Protein AF-A0A6J7E8Q2-F1 (afdb_monomer)

pLDDT: mean 70.36, std 10.52, range [43.31, 89.56]

Foldseek 3Di:
DPDPVPVVVVVVVCVVPPDDDDPVVVLVVLVVVLVVLLVVLVVQLVPDDPVQVPDPVSVPSNVVSVVSNVVSVVVVLVSVVVVVCVVPVDDDDDVVVVVVVVVVVVVVVVVVVVVD

Secondary structure (DSSP, 8-state):
---TTHHHHHHHHHHHTSPPPPPHHHHHHHHHHHHHHHHHHHHHHHT--GGGGG-TTTTHHHHHHHHHHHHHHHHHHHHHHHHHHHT--S----HHHHHHHHHHHHHHHHHHHHH-

Structure (mmCIF, N/CA/C/O backbone):
data_AF-A0A6J7E8Q2-F1
#
_entry.id   AF-A0A6J7E8Q2-F1
#
loop_
_atom_site.group_PDB
_atom_site.id
_atom_site.type_symbol
_atom_site.label_atom_id
_atom_site.label_alt_id
_atom_site.label_comp_id
_atom_site.label_asym_id
_atom_site.label_entity_id
_atom_site.label_seq_id
_atom_site.pdbx_PDB_ins_code
_atom_site.Cartn_x
_atom_site.Cartn_y
_atom_site.Cartn_z
_atom_site.occupancy
_atom_site.B_iso_or_equiv
_atom_site.auth_seq_id
_atom_site.auth_comp_id
_atom_site.auth_asym_id
_atom_site.auth_atom_id
_atom_site.pdbx_PDB_model_num
ATOM 1 N N . MET A 1 1 ? 37.472 -30.287 -27.563 1.00 43.31 1 MET A N 1
ATOM 2 C CA . MET A 1 1 ? 36.622 -29.251 -28.184 1.00 43.31 1 MET A CA 1
ATOM 3 C C . MET A 1 1 ? 35.603 -28.816 -27.136 1.00 43.31 1 MET A C 1
ATOM 5 O O . MET A 1 1 ? 34.475 -29.280 -27.151 1.00 43.31 1 MET A O 1
ATOM 9 N N . SER A 1 2 ? 36.068 -28.053 -26.137 1.00 51.94 2 SER A N 1
ATOM 10 C CA . SER A 1 2 ? 35.230 -27.506 -25.060 1.00 51.94 2 SER A CA 1
ATOM 11 C C . SER A 1 2 ? 34.601 -26.245 -25.616 1.00 51.94 2 SER A C 1
ATOM 13 O O . SER A 1 2 ? 35.317 -25.333 -26.028 1.00 51.94 2 SER A O 1
ATOM 15 N N . ILE A 1 3 ? 33.292 -26.276 -25.784 1.00 54.75 3 ILE A N 1
ATOM 16 C CA . ILE A 1 3 ? 32.590 -25.301 -26.594 1.00 54.75 3 ILE A CA 1
ATOM 17 C C . ILE A 1 3 ? 32.530 -23.982 -25.827 1.00 54.75 3 ILE A C 1
ATOM 19 O O . ILE A 1 3 ? 32.211 -23.966 -24.642 1.00 54.75 3 ILE A O 1
ATOM 23 N N . ALA A 1 4 ? 32.854 -22.888 -26.508 1.00 56.62 4 ALA A N 1
ATOM 24 C CA . ALA A 1 4 ? 32.833 -21.519 -26.007 1.00 56.62 4 ALA A CA 1
ATOM 25 C C . ALA A 1 4 ? 31.398 -20.995 -25.747 1.00 56.62 4 ALA A C 1
ATOM 27 O O . ALA A 1 4 ? 31.058 -19.901 -26.180 1.00 56.62 4 ALA A O 1
ATOM 28 N N . TYR A 1 5 ? 30.541 -21.790 -25.094 1.00 57.75 5 TYR A N 1
ATOM 29 C CA . TYR A 1 5 ? 29.128 -21.470 -24.852 1.00 57.75 5 TYR A CA 1
ATOM 30 C C . TYR A 1 5 ? 28.880 -20.685 -23.559 1.00 57.75 5 TYR A C 1
ATOM 32 O O . TYR A 1 5 ? 27.900 -19.950 -23.507 1.00 57.75 5 TYR A O 1
ATOM 40 N N . ASP A 1 6 ? 29.746 -20.783 -22.544 1.00 60.97 6 ASP A N 1
ATOM 41 C CA . ASP A 1 6 ? 29.463 -20.169 -21.233 1.00 60.97 6 ASP A CA 1
ATOM 42 C C . ASP A 1 6 ? 29.368 -18.637 -21.301 1.00 60.97 6 ASP A C 1
ATOM 44 O O . ASP A 1 6 ? 28.432 -18.047 -20.766 1.00 60.97 6 ASP A O 1
ATOM 48 N N . GLY A 1 7 ? 30.285 -17.982 -22.021 1.00 67.38 7 GLY A N 1
ATOM 49 C CA . GLY A 1 7 ? 30.289 -16.518 -22.132 1.00 67.38 7 GLY A CA 1
ATOM 50 C C . GLY A 1 7 ? 29.127 -15.946 -22.954 1.00 67.38 7 GLY A C 1
ATOM 51 O O . GLY A 1 7 ? 28.657 -14.847 -22.670 1.00 67.38 7 GLY 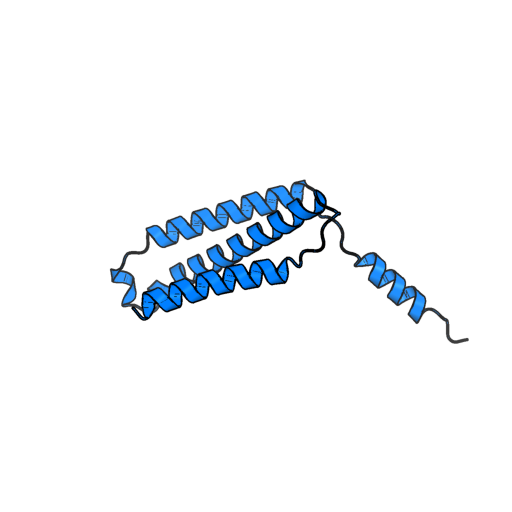A O 1
ATOM 52 N N . ASP A 1 8 ? 28.649 -16.686 -23.957 1.00 78.06 8 ASP A N 1
ATOM 53 C CA . ASP A 1 8 ? 27.539 -16.263 -24.824 1.00 78.06 8 ASP A CA 1
ATOM 54 C C . ASP A 1 8 ? 26.178 -16.517 -24.154 1.00 78.06 8 ASP A C 1
ATOM 56 O O . ASP A 1 8 ? 25.275 -15.680 -24.195 1.00 78.06 8 ASP A O 1
ATOM 60 N N . PHE A 1 9 ? 26.048 -17.640 -23.442 1.00 82.56 9 PHE A N 1
ATOM 61 C CA . PHE A 1 9 ? 24.829 -17.990 -22.718 1.00 82.56 9 PHE A CA 1
ATOM 62 C C . PHE A 1 9 ? 24.555 -17.047 -21.540 1.00 82.56 9 PHE A C 1
ATOM 64 O O . PHE A 1 9 ? 23.435 -16.554 -21.396 1.00 82.56 9 PHE A O 1
ATOM 71 N N . GLU A 1 10 ? 25.567 -16.733 -20.728 1.00 81.88 10 GLU A N 1
ATOM 72 C CA . GLU A 1 10 ? 25.412 -15.785 -19.619 1.00 81.88 10 GLU A CA 1
ATOM 73 C C . GLU A 1 10 ? 25.091 -14.368 -20.127 1.00 81.88 10 GLU A C 1
ATOM 75 O O . GLU A 1 10 ? 24.234 -13.679 -19.569 1.00 81.88 10 GLU A O 1
ATOM 80 N N . GLY A 1 11 ? 25.688 -13.958 -21.252 1.00 86.38 11 GLY A N 1
ATOM 81 C CA . GLY A 1 11 ? 25.348 -12.703 -21.927 1.00 86.38 11 GLY A CA 1
ATOM 82 C C . GLY A 1 11 ? 23.899 -12.659 -22.429 1.00 86.38 11 GLY A C 1
ATOM 83 O O . GLY A 1 11 ? 23.219 -11.636 -22.291 1.00 86.38 11 GLY A O 1
ATOM 84 N N . LEU A 1 12 ? 23.392 -13.774 -22.962 1.00 86.69 12 LEU A N 1
ATOM 85 C CA . LEU A 1 12 ? 21.993 -13.917 -23.371 1.00 86.69 12 LEU A CA 1
ATOM 86 C C . LEU A 1 12 ? 21.029 -13.858 -22.182 1.00 86.69 12 LEU A C 1
ATOM 88 O O . LEU A 1 12 ? 20.000 -13.188 -22.280 1.00 86.69 12 LEU A O 1
ATOM 92 N N . LEU A 1 13 ? 21.364 -14.492 -21.054 1.00 83.50 13 LEU A N 1
ATOM 93 C CA . LEU A 1 13 ? 20.558 -14.423 -19.833 1.00 83.50 13 LEU A CA 1
ATOM 94 C C . LEU A 1 13 ? 20.491 -12.996 -19.285 1.00 83.50 13 LEU A C 1
ATOM 96 O O . LEU A 1 13 ? 19.398 -12.503 -19.013 1.00 83.50 13 LEU A O 1
ATOM 100 N N . TRP A 1 14 ? 21.618 -12.288 -19.203 1.00 83.25 14 TRP A N 1
ATOM 101 C CA . TRP A 1 14 ? 21.630 -10.887 -18.769 1.00 83.25 14 TRP A CA 1
ATOM 102 C C . TRP A 1 14 ? 20.768 -9.985 -19.650 1.00 83.25 14 TRP A C 1
ATOM 104 O O . TRP A 1 14 ? 20.093 -9.088 -19.147 1.00 83.25 14 TRP A O 1
ATOM 114 N N . ARG A 1 15 ? 20.746 -10.236 -20.962 1.00 83.25 15 ARG A N 1
ATOM 115 C CA . ARG A 1 15 ? 19.897 -9.493 -21.896 1.00 83.25 15 ARG A CA 1
ATOM 116 C C . ARG A 1 15 ? 18.420 -9.863 -21.772 1.00 83.25 15 ARG A C 1
ATOM 118 O O . ARG A 1 15 ? 17.574 -8.985 -21.909 1.00 83.25 15 ARG A O 1
ATOM 125 N N . ALA A 1 16 ? 18.116 -11.130 -21.504 1.00 84.94 16 ALA A N 1
ATOM 126 C CA . ALA A 1 16 ? 16.754 -11.605 -21.269 1.00 84.94 16 ALA A CA 1
ATOM 127 C C . ALA A 1 16 ? 16.172 -11.075 -19.947 1.00 84.94 16 ALA A C 1
ATOM 129 O O . ALA A 1 16 ? 14.975 -10.811 -19.871 1.00 84.94 16 ALA A O 1
ATOM 130 N N . PHE A 1 17 ? 17.021 -10.871 -18.935 1.00 80.38 17 PHE A N 1
ATOM 131 C CA . PHE A 1 17 ? 16.665 -10.259 -17.652 1.00 80.38 17 PHE A CA 1
ATOM 132 C C . PHE A 1 17 ? 16.900 -8.745 -17.604 1.00 80.38 17 PHE A C 1
ATOM 134 O O . PHE A 1 17 ? 16.741 -8.136 -16.543 1.00 80.38 17 PHE A O 1
ATOM 141 N N . ALA A 1 18 ? 17.260 -8.118 -18.730 1.00 82.12 18 ALA A N 1
ATOM 142 C CA . ALA A 1 18 ? 17.365 -6.670 -18.790 1.00 82.12 18 ALA A CA 1
ATOM 143 C C . ALA A 1 18 ? 16.009 -6.054 -18.390 1.00 82.12 18 ALA A C 1
ATOM 145 O O . ALA A 1 18 ? 14.967 -6.547 -18.833 1.00 82.12 18 ALA A O 1
ATOM 146 N N . PRO A 1 19 ? 15.993 -5.002 -17.550 1.00 75.00 19 PRO A N 1
ATOM 147 C CA . PRO A 1 19 ? 14.751 -4.420 -17.065 1.00 75.00 19 PRO A CA 1
ATOM 148 C C . PRO A 1 19 ? 13.848 -4.012 -18.230 1.00 75.00 19 PRO A C 1
ATOM 150 O O . P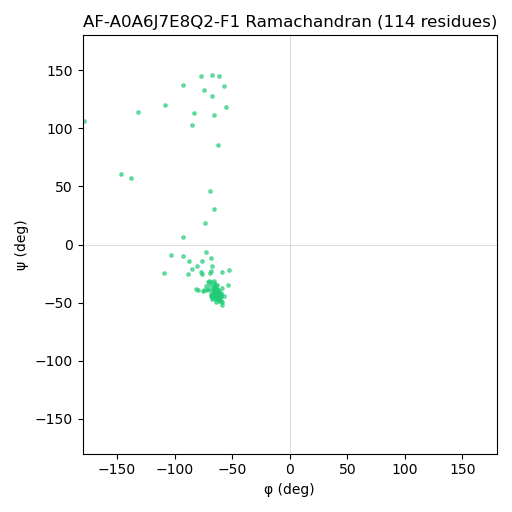RO A 1 19 ? 14.214 -3.165 -19.043 1.00 75.00 19 PRO A O 1
ATOM 153 N N . VAL A 1 20 ? 12.666 -4.618 -18.303 1.00 76.25 20 VAL A N 1
ATOM 154 C CA . VAL A 1 20 ? 11.626 -4.240 -19.260 1.00 76.25 20 VAL A CA 1
ATOM 155 C C . VAL A 1 20 ? 10.692 -3.225 -18.618 1.00 76.25 20 VAL A C 1
ATOM 157 O O . VAL A 1 20 ? 10.297 -3.369 -17.456 1.00 76.25 20 VAL A O 1
ATOM 160 N N . ASP A 1 21 ? 10.324 -2.191 -19.372 1.00 77.50 21 ASP A N 1
ATOM 161 C CA . ASP A 1 21 ? 9.280 -1.283 -18.917 1.00 77.50 21 ASP A CA 1
ATOM 162 C C . ASP A 1 21 ? 7.932 -2.021 -18.898 1.00 77.50 21 ASP A C 1
ATOM 164 O O . ASP A 1 21 ? 7.554 -2.655 -19.890 1.00 77.50 21 ASP A O 1
ATOM 168 N N . PRO A 1 22 ? 7.202 -1.994 -17.767 1.00 75.44 22 PRO A N 1
ATOM 169 C CA . PRO A 1 22 ? 5.917 -2.665 -17.668 1.00 75.44 22 PRO A CA 1
ATOM 170 C C . PRO A 1 22 ? 4.891 -1.979 -18.582 1.00 75.4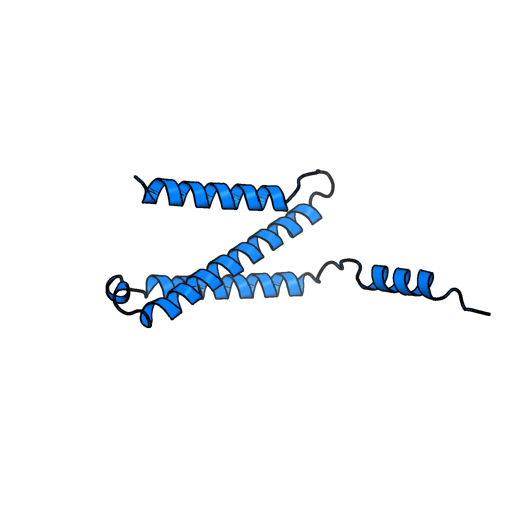4 22 PRO A C 1
ATOM 172 O O . PRO A 1 22 ? 4.907 -0.752 -18.713 1.00 75.44 22 PRO A O 1
ATOM 175 N N . PRO A 1 23 ? 3.951 -2.733 -19.182 1.00 83.19 23 PRO A N 1
ATOM 176 C CA . PRO A 1 23 ? 2.907 -2.144 -20.008 1.00 83.19 23 PRO A CA 1
ATOM 177 C C . PRO A 1 23 ? 2.042 -1.186 -19.179 1.00 83.19 23 PRO A C 1
ATOM 179 O O . PRO A 1 23 ? 1.746 -1.446 -18.010 1.00 83.19 23 PRO A O 1
ATOM 182 N N . GLU A 1 24 ? 1.581 -0.097 -19.796 1.00 80.44 24 GLU A N 1
ATOM 183 C CA . GLU A 1 24 ? 0.830 0.978 -19.123 1.00 80.44 24 GLU A CA 1
ATOM 184 C C . GLU A 1 24 ? -0.389 0.463 -18.347 1.00 80.44 24 GLU A C 1
ATOM 186 O O . GLU A 1 24 ? -0.681 0.936 -17.253 1.00 80.44 24 GLU A O 1
ATOM 191 N N . ARG A 1 25 ? -1.057 -0.575 -18.860 1.00 84.69 25 ARG A N 1
ATOM 192 C CA . ARG A 1 25 ? -2.197 -1.212 -18.188 1.00 84.69 25 ARG A CA 1
ATOM 193 C C . ARG A 1 25 ? -1.830 -1.842 -16.842 1.00 84.69 25 ARG A C 1
ATOM 195 O O . ARG A 1 25 ? -2.605 -1.723 -15.904 1.00 84.69 25 ARG A O 1
ATOM 202 N N . LEU A 1 26 ? -0.671 -2.503 -16.744 1.00 84.44 26 LEU A N 1
ATOM 203 C CA . LEU A 1 26 ? -0.210 -3.091 -15.478 1.00 84.44 26 LEU A CA 1
ATOM 204 C C . LEU A 1 26 ? 0.082 -1.999 -14.455 1.00 84.44 26 LEU A C 1
ATOM 206 O O . LEU A 1 26 ? -0.248 -2.153 -13.287 1.00 84.44 26 LEU A O 1
ATOM 210 N N . THR A 1 27 ? 0.663 -0.893 -14.919 1.00 82.19 27 THR A N 1
ATOM 211 C CA . THR A 1 27 ? 0.914 0.291 -14.094 1.00 82.19 27 THR A CA 1
ATOM 212 C C . THR A 1 27 ? -0.402 0.825 -13.514 1.00 82.19 27 THR A C 1
ATOM 214 O O . THR A 1 27 ? -0.509 0.988 -12.305 1.00 82.19 27 THR A O 1
ATOM 217 N N . LEU A 1 28 ? -1.429 1.009 -14.347 1.00 86.12 28 LEU A N 1
ATOM 218 C CA . LEU A 1 28 ? -2.739 1.494 -13.896 1.00 86.12 28 LEU A CA 1
ATOM 219 C C . LEU A 1 28 ? -3.424 0.536 -12.906 1.00 86.12 28 LEU A C 1
ATOM 221 O O . LEU A 1 28 ? -3.911 0.979 -11.874 1.00 86.12 28 LEU A O 1
ATOM 225 N N . GLN A 1 29 ? -3.407 -0.773 -13.173 1.00 88.12 29 GLN A N 1
ATOM 226 C CA . GLN A 1 29 ? -4.013 -1.767 -12.274 1.00 88.12 29 GLN A CA 1
ATOM 227 C C . GLN A 1 29 ? -3.318 -1.828 -10.910 1.00 88.12 29 GLN A C 1
ATOM 229 O O . GLN A 1 29 ? -3.972 -1.995 -9.882 1.00 88.12 29 GLN A O 1
ATOM 234 N N . PHE A 1 30 ? -1.988 -1.704 -10.890 1.00 86.62 30 PHE A N 1
ATOM 235 C CA . PHE A 1 30 ? -1.235 -1.638 -9.640 1.00 86.62 30 PHE A CA 1
ATOM 236 C C . PHE A 1 30 ? -1.566 -0.373 -8.851 1.00 86.62 30 PHE A C 1
ATOM 238 O O . PHE A 1 30 ? -1.740 -0.460 -7.641 1.00 86.62 30 PHE A O 1
ATOM 245 N N . GLU A 1 31 ? -1.663 0.774 -9.526 1.00 81.44 31 GLU A N 1
ATOM 246 C CA . GLU A 1 31 ? -2.039 2.053 -8.913 1.00 81.44 31 GLU A CA 1
ATOM 247 C C . GLU A 1 31 ? -3.426 1.944 -8.255 1.00 81.44 31 GLU A C 1
ATOM 249 O O . GLU A 1 31 ? -3.530 2.142 -7.047 1.00 81.44 31 GLU A O 1
ATOM 254 N N . GLU A 1 32 ? -4.440 1.464 -8.986 1.00 89.56 32 GLU A N 1
ATOM 255 C CA . GLU A 1 32 ? -5.789 1.217 -8.444 1.00 89.56 32 GLU A CA 1
ATOM 256 C C . GLU A 1 32 ? -5.785 0.247 -7.254 1.00 89.56 32 GLU A C 1
ATOM 258 O O . GLU A 1 32 ? -6.441 0.485 -6.240 1.00 89.56 32 GLU A O 1
ATOM 263 N N . THR A 1 33 ? -5.036 -0.856 -7.352 1.00 87.44 33 THR A N 1
ATOM 264 C CA . THR A 1 33 ? -4.983 -1.864 -6.281 1.00 87.44 33 THR A CA 1
ATOM 265 C C . THR A 1 33 ? -4.365 -1.287 -5.009 1.00 87.44 33 THR A C 1
ATOM 267 O O . THR A 1 33 ? -4.847 -1.548 -3.906 1.00 87.44 33 THR A O 1
ATOM 270 N N . LEU A 1 34 ? -3.298 -0.498 -5.146 1.00 80.12 34 LEU A N 1
ATOM 271 C CA . LEU A 1 34 ? -2.612 0.126 -4.016 1.00 80.12 34 LEU A CA 1
ATOM 272 C C . LEU A 1 34 ? -3.455 1.237 -3.384 1.00 80.12 34 LEU A C 1
ATOM 274 O O . LEU A 1 34 ? -3.476 1.347 -2.157 1.00 80.12 34 LEU A O 1
ATOM 278 N N . GLU A 1 35 ? -4.176 2.021 -4.185 1.00 83.50 35 GLU A N 1
ATOM 279 C CA . GLU A 1 35 ? -5.144 3.002 -3.682 1.00 83.50 35 GLU A CA 1
ATOM 280 C C . GLU A 1 35 ? -6.261 2.319 -2.883 1.00 83.50 35 GLU A C 1
ATOM 282 O O . GLU A 1 35 ? -6.542 2.729 -1.756 1.00 83.50 35 GLU A O 1
ATOM 287 N N . ALA A 1 36 ? -6.822 1.222 -3.402 1.00 84.94 36 ALA A N 1
ATOM 288 C CA . ALA A 1 36 ? -7.855 0.450 -2.713 1.00 84.94 36 ALA A CA 1
ATOM 289 C C . ALA A 1 36 ? -7.362 -0.142 -1.380 1.00 84.94 36 ALA A C 1
ATOM 291 O O . ALA A 1 36 ? -8.050 -0.043 -0.365 1.00 84.94 36 ALA A O 1
ATOM 292 N N . LEU A 1 37 ? -6.152 -0.714 -1.359 1.00 75.25 37 LEU A N 1
ATOM 293 C CA . LEU A 1 37 ? -5.519 -1.225 -0.135 1.00 75.25 37 LEU A CA 1
ATOM 294 C C . LEU A 1 37 ? -5.273 -0.118 0.894 1.00 75.25 37 LEU A C 1
ATOM 296 O O . LEU A 1 37 ? -5.453 -0.340 2.089 1.00 75.25 37 LEU A O 1
ATOM 300 N N . THR A 1 38 ? -4.864 1.067 0.438 1.00 76.69 38 THR A N 1
ATOM 301 C CA . THR A 1 38 ? -4.594 2.208 1.322 1.00 76.69 38 THR A CA 1
ATOM 302 C C . THR A 1 38 ? -5.881 2.736 1.946 1.00 76.69 38 THR A C 1
ATOM 304 O O . THR A 1 38 ? -5.901 3.005 3.144 1.00 76.69 38 THR A O 1
ATOM 307 N N . ALA A 1 39 ? -6.957 2.845 1.162 1.00 78.69 39 ALA A N 1
ATOM 308 C CA . ALA A 1 39 ? -8.266 3.254 1.662 1.00 78.69 39 ALA A CA 1
ATOM 309 C C . ALA A 1 39 ? -8.818 2.255 2.691 1.00 78.69 39 ALA A C 1
ATOM 311 O O . ALA A 1 39 ? -9.173 2.655 3.793 1.00 78.69 39 ALA A O 1
ATOM 312 N N . ALA A 1 40 ? -8.782 0.953 2.386 1.00 76.06 40 ALA A N 1
ATOM 313 C CA . ALA A 1 40 ? -9.239 -0.085 3.312 1.00 76.06 40 ALA A CA 1
ATOM 314 C C . ALA A 1 40 ? -8.450 -0.083 4.634 1.00 76.06 40 ALA A C 1
ATOM 316 O O . ALA A 1 40 ? -9.027 -0.190 5.711 1.00 76.06 40 ALA A O 1
ATOM 317 N N . ALA A 1 41 ? -7.128 0.093 4.563 1.00 73.31 41 ALA A N 1
ATOM 318 C CA . ALA A 1 41 ? -6.297 0.194 5.757 1.00 73.31 41 ALA A CA 1
ATOM 319 C C . ALA A 1 41 ? -6.596 1.455 6.586 1.00 73.31 41 ALA A C 1
ATOM 321 O O . ALA A 1 41 ? -6.460 1.414 7.806 1.00 73.31 41 ALA A O 1
ATOM 322 N N . ALA A 1 42 ? -6.970 2.567 5.943 1.00 73.00 42 ALA A N 1
ATOM 323 C CA . ALA A 1 42 ? -7.362 3.792 6.635 1.00 73.00 42 ALA A CA 1
ATOM 324 C C . ALA A 1 42 ? -8.695 3.615 7.376 1.00 73.00 42 ALA A C 1
ATOM 326 O O . ALA A 1 42 ? -8.769 3.970 8.551 1.00 73.00 42 ALA A O 1
ATOM 327 N N . ASP A 1 43 ? -9.686 2.996 6.729 1.00 74.94 43 ASP A N 1
ATOM 328 C CA . ASP A 1 43 ? -10.986 2.686 7.336 1.00 74.94 43 ASP A CA 1
ATOM 329 C C . ASP A 1 43 ? -10.825 1.764 8.561 1.00 74.94 43 ASP A C 1
ATOM 331 O O . ASP A 1 43 ? -11.3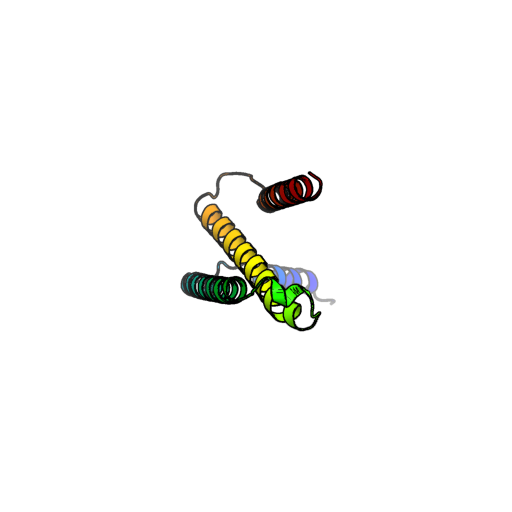99 2.021 9.622 1.00 74.94 43 ASP A O 1
ATOM 335 N N . ASP A 1 44 ? -9.979 0.730 8.458 1.00 68.25 44 ASP A N 1
ATOM 336 C CA . ASP A 1 44 ? -9.668 -0.176 9.573 1.00 68.25 44 ASP A CA 1
ATOM 337 C C . ASP A 1 44 ? -8.986 0.550 10.746 1.00 68.25 44 ASP A C 1
ATOM 339 O O . ASP A 1 44 ? -9.205 0.207 11.912 1.00 68.25 44 ASP A O 1
ATOM 343 N N . LEU A 1 45 ? -8.147 1.552 10.454 1.00 70.88 45 LEU A N 1
ATOM 344 C CA . LEU A 1 45 ? -7.452 2.341 11.473 1.00 70.88 45 LEU A CA 1
ATOM 345 C C . LEU A 1 45 ? -8.390 3.333 12.168 1.00 70.88 45 LEU A C 1
ATOM 347 O O . LEU A 1 45 ? -8.277 3.533 13.374 1.00 70.88 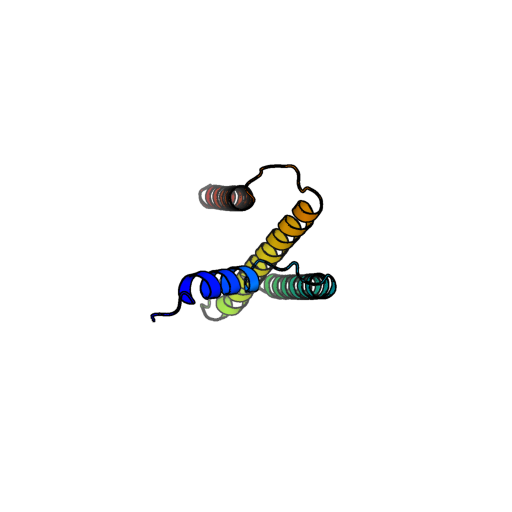45 LEU A O 1
ATOM 351 N N . GLU A 1 46 ? -9.298 3.959 11.418 1.00 68.94 46 GLU A N 1
ATOM 352 C CA . GLU A 1 46 ? -10.285 4.906 11.947 1.00 68.94 46 GLU A CA 1
ATOM 353 C C . GLU A 1 46 ? -11.334 4.197 12.813 1.00 68.94 46 GLU A C 1
ATOM 355 O O . GLU A 1 46 ? -11.736 4.717 13.854 1.00 68.94 46 GLU A O 1
ATOM 360 N N . ALA A 1 47 ? -11.706 2.966 12.449 1.00 70.50 47 ALA A N 1
ATOM 361 C CA . ALA A 1 47 ? -12.563 2.105 13.259 1.00 70.50 47 ALA A CA 1
ATOM 362 C C . ALA A 1 47 ? -11.892 1.615 14.561 1.00 70.50 47 ALA A C 1
ATOM 364 O O . ALA A 1 47 ? -12.563 1.057 15.435 1.00 70.50 47 ALA A O 1
ATOM 365 N N . TRP A 1 48 ? -10.577 1.798 14.717 1.00 63.53 48 TRP A N 1
ATOM 366 C CA . TRP A 1 48 ? -9.838 1.309 15.874 1.00 63.53 48 TRP A CA 1
ATOM 367 C C . TRP A 1 48 ? -9.905 2.283 17.064 1.00 63.53 48 TRP A C 1
ATOM 369 O O . TRP A 1 48 ? -9.198 3.287 17.127 1.00 63.53 48 TRP A O 1
ATOM 379 N N . GLU A 1 49 ? -10.741 1.969 18.062 1.00 63.84 49 GLU A N 1
ATOM 380 C CA . GLU A 1 49 ? -10.868 2.773 19.287 1.00 63.84 49 GLU A CA 1
ATOM 381 C C . GLU A 1 49 ? -9.707 2.570 20.285 1.00 63.84 49 GLU A C 1
ATOM 383 O O . GLU A 1 49 ? -9.249 1.449 20.524 1.00 63.84 49 GLU A O 1
ATOM 388 N N . LEU A 1 50 ? -9.324 3.653 20.982 1.00 59.25 50 LEU A N 1
ATOM 389 C CA . LEU A 1 50 ? -8.259 3.727 22.005 1.00 59.25 50 LEU A CA 1
ATOM 390 C C . LEU A 1 50 ? -8.368 2.695 23.148 1.00 59.25 50 LEU A C 1
ATOM 392 O O . LEU A 1 50 ? -7.364 2.385 23.787 1.00 59.25 50 LEU A O 1
ATOM 396 N N . THR A 1 51 ? -9.553 2.136 23.417 1.00 57.75 51 THR A N 1
ATOM 397 C CA . THR A 1 51 ? -9.742 1.079 24.432 1.00 57.75 51 THR A CA 1
ATOM 398 C C . THR A 1 51 ? -9.075 -0.251 24.037 1.00 57.75 51 THR A C 1
ATOM 400 O O . THR A 1 51 ? -8.672 -1.038 24.895 1.00 57.75 51 THR A O 1
ATOM 403 N N . SER A 1 52 ? -8.849 -0.460 22.736 1.00 59.84 52 SER A N 1
ATOM 404 C CA . SER A 1 52 ? -8.287 -1.683 22.147 1.00 59.84 52 SER A CA 1
ATOM 405 C C . SER A 1 52 ? -6.785 -1.881 22.404 1.00 59.84 52 SER A C 1
ATOM 407 O O . SER A 1 52 ? -6.243 -2.940 22.081 1.00 59.84 52 SER A O 1
ATOM 409 N N . LEU A 1 53 ? -6.115 -0.888 23.005 1.00 58.16 53 LEU A N 1
ATOM 410 C CA . LEU A 1 53 ? -4.697 -0.923 23.390 1.00 58.16 53 LEU A CA 1
ATOM 411 C C . LEU A 1 53 ? -4.385 -1.914 24.524 1.00 58.16 53 LEU A C 1
ATOM 413 O O . LEU A 1 53 ? -3.223 -2.268 24.711 1.00 58.16 53 LEU A O 1
ATOM 417 N N . HIS A 1 54 ? -5.386 -2.346 25.297 1.00 65.06 54 HIS A N 1
ATOM 418 C CA . HIS A 1 54 ? -5.153 -3.178 26.481 1.00 65.06 54 HIS A CA 1
ATOM 419 C C . HIS A 1 54 ? -5.037 -4.684 26.177 1.00 65.06 54 HIS A C 1
ATOM 421 O O . HIS A 1 54 ? -4.447 -5.413 26.973 1.00 65.06 54 HIS A O 1
ATOM 427 N N . ASP A 1 55 ? -5.552 -5.154 25.032 1.00 70.00 55 ASP A N 1
ATOM 428 C CA . ASP A 1 55 ? -5.491 -6.567 24.639 1.00 70.00 55 ASP A CA 1
ATOM 429 C C . ASP A 1 55 ? -4.496 -6.789 23.470 1.00 70.00 55 ASP A C 1
ATOM 431 O O . ASP A 1 55 ? -4.666 -6.256 22.367 1.00 70.00 55 ASP A O 1
ATOM 435 N N . PRO A 1 56 ? -3.444 -7.611 23.670 1.00 65.25 56 PRO A N 1
ATOM 436 C CA . PRO A 1 56 ? -2.458 -7.946 22.651 1.00 65.25 56 PRO A CA 1
ATOM 437 C C . PRO A 1 56 ? -2.985 -8.913 21.571 1.00 65.25 56 PRO A C 1
ATOM 439 O O . PRO A 1 56 ? -2.203 -9.535 20.855 1.00 65.25 56 PRO A O 1
ATOM 442 N N . ARG A 1 57 ? -4.288 -9.090 21.394 1.00 69.88 57 ARG A N 1
ATOM 443 C CA . ARG A 1 57 ? -4.844 -9.734 20.192 1.00 69.88 57 ARG A CA 1
ATOM 444 C C . ARG A 1 57 ? -5.576 -8.749 19.293 1.00 69.88 57 ARG A C 1
ATOM 446 O O . ARG A 1 57 ? -5.595 -8.945 18.081 1.00 69.88 57 ARG A O 1
ATOM 453 N N . THR A 1 58 ? -6.071 -7.647 19.847 1.00 68.44 58 THR A N 1
ATOM 454 C CA . THR A 1 58 ? -6.763 -6.584 19.103 1.00 68.44 58 THR A CA 1
ATOM 455 C C . THR A 1 58 ? -5.825 -5.605 18.401 1.00 68.44 58 THR A C 1
ATOM 457 O O . THR A 1 58 ? -6.252 -4.953 17.458 1.00 68.44 58 THR A O 1
ATOM 460 N N . TRP A 1 59 ? -4.545 -5.528 18.785 1.00 67.94 59 TRP A N 1
ATOM 461 C CA . TRP A 1 59 ? -3.517 -4.749 18.065 1.00 67.94 59 TRP A CA 1
ATOM 462 C C . TRP A 1 59 ? -3.002 -5.398 16.765 1.00 67.94 59 TRP A C 1
ATOM 464 O O . TRP A 1 59 ? -2.374 -4.712 15.963 1.00 67.94 59 TRP A O 1
ATOM 474 N N . ILE A 1 60 ? -3.268 -6.690 16.516 1.00 74.00 60 ILE A N 1
ATOM 475 C CA . ILE A 1 60 ? -2.727 -7.413 15.346 1.00 74.00 60 ILE A CA 1
ATOM 476 C C . ILE A 1 60 ? -3.327 -6.888 14.038 1.00 74.00 60 ILE A C 1
ATOM 478 O O . ILE A 1 60 ? -2.590 -6.628 13.091 1.00 74.00 60 ILE A O 1
ATOM 482 N N . ALA A 1 61 ? -4.650 -6.719 13.987 1.00 71.31 61 ALA A N 1
ATOM 483 C CA . ALA A 1 61 ? -5.340 -6.202 12.805 1.00 71.31 61 ALA A CA 1
ATOM 484 C C . ALA A 1 61 ? -4.891 -4.770 12.423 1.00 71.31 61 ALA A C 1
ATOM 486 O O . ALA A 1 61 ? -4.486 -4.576 11.281 1.00 71.31 61 ALA A O 1
ATOM 487 N N . PRO A 1 62 ? -4.827 -3.790 13.342 1.00 66.81 62 PRO A N 1
ATOM 488 C CA . PRO A 1 62 ? -4.341 -2.447 13.021 1.00 66.81 62 PRO A CA 1
ATOM 489 C C . PRO A 1 62 ? -2.836 -2.388 12.773 1.00 66.81 62 PRO A C 1
ATOM 491 O O . PRO A 1 62 ? -2.395 -1.609 11.935 1.00 66.81 62 PRO A O 1
ATOM 494 N N . ALA A 1 63 ? -2.024 -3.217 13.439 1.00 71.69 63 ALA A N 1
ATOM 495 C CA . ALA A 1 63 ? -0.608 -3.336 13.094 1.00 71.69 63 ALA A CA 1
ATOM 496 C C . ALA A 1 63 ? -0.428 -3.867 11.663 1.00 71.69 63 ALA A C 1
ATOM 498 O O . ALA A 1 63 ? 0.426 -3.372 10.927 1.00 71.69 63 ALA A O 1
ATOM 499 N N . ALA A 1 64 ? -1.256 -4.832 11.247 1.00 70.31 64 ALA A N 1
ATOM 500 C CA . ALA A 1 64 ? -1.293 -5.309 9.872 1.00 70.31 64 ALA A CA 1
ATOM 501 C C . ALA A 1 64 ? -1.779 -4.214 8.910 1.00 70.31 64 ALA A C 1
ATOM 503 O O . ALA A 1 64 ? -1.133 -4.007 7.889 1.00 70.31 64 ALA A O 1
ATOM 504 N N . ALA A 1 65 ? -2.833 -3.467 9.249 1.00 72.00 65 ALA A N 1
ATOM 505 C CA . ALA A 1 65 ? -3.324 -2.344 8.448 1.00 72.00 65 ALA A CA 1
ATOM 506 C C . ALA A 1 65 ? -2.252 -1.255 8.274 1.00 72.00 65 ALA A C 1
ATOM 508 O O . ALA A 1 65 ? -1.977 -0.828 7.155 1.00 72.00 65 ALA A O 1
ATOM 509 N N . LEU A 1 66 ? -1.554 -0.875 9.349 1.00 75.38 66 LEU A N 1
ATOM 510 C CA . LEU A 1 66 ? -0.438 0.072 9.306 1.00 75.38 66 LEU A CA 1
ATOM 511 C C . LEU A 1 66 ? 0.718 -0.458 8.441 1.00 75.38 66 LEU A C 1
ATOM 513 O O . LEU A 1 66 ? 1.276 0.275 7.622 1.00 75.38 66 LEU A O 1
ATOM 517 N N . ALA A 1 67 ? 1.085 -1.732 8.595 1.00 74.19 67 ALA A N 1
ATOM 518 C CA . ALA A 1 67 ? 2.134 -2.363 7.797 1.00 74.19 67 ALA A CA 1
ATOM 519 C C . ALA A 1 67 ? 1.760 -2.421 6.306 1.00 74.19 67 ALA A C 1
ATOM 521 O O . ALA A 1 67 ? 2.579 -2.090 5.447 1.00 74.19 67 ALA A O 1
ATOM 522 N N . ILE A 1 68 ? 0.518 -2.786 5.989 1.00 75.00 68 ILE A N 1
ATOM 523 C CA . ILE A 1 68 ? -0.013 -2.815 4.622 1.00 75.00 68 ILE A CA 1
ATOM 524 C C . ILE A 1 68 ? -0.032 -1.401 4.037 1.00 75.00 68 ILE A C 1
ATOM 526 O O . ILE A 1 68 ? 0.511 -1.193 2.953 1.00 75.00 68 ILE A O 1
ATOM 530 N N . GLY A 1 69 ? -0.568 -0.421 4.767 1.00 72.81 69 GLY A N 1
ATOM 531 C CA . GLY A 1 69 ? -0.666 0.968 4.318 1.00 72.81 69 GLY A CA 1
ATOM 532 C C . GLY A 1 69 ? 0.704 1.599 4.065 1.00 72.81 69 GLY A C 1
ATOM 533 O O . GLY A 1 69 ? 0.932 2.205 3.020 1.00 72.81 69 GLY A O 1
ATOM 534 N N . THR A 1 70 ? 1.664 1.396 4.970 1.00 74.81 70 THR A N 1
ATOM 535 C CA . THR A 1 70 ? 3.039 1.900 4.795 1.00 74.81 70 THR A CA 1
ATOM 536 C C . THR A 1 70 ? 3.760 1.232 3.625 1.00 74.81 70 THR A C 1
ATOM 538 O O . THR A 1 70 ? 4.438 1.913 2.852 1.00 74.81 70 THR A O 1
ATOM 541 N N . THR A 1 71 ? 3.574 -0.077 3.439 1.00 75.94 71 THR A N 1
ATOM 542 C CA . THR A 1 71 ? 4.156 -0.813 2.307 1.00 75.94 71 THR A CA 1
ATOM 543 C C . THR A 1 71 ? 3.548 -0.363 0.976 1.00 75.94 71 THR A C 1
ATOM 545 O O . THR A 1 71 ? 4.277 -0.132 0.009 1.00 75.94 71 THR A O 1
ATOM 548 N N . ALA A 1 72 ? 2.227 -0.176 0.923 1.00 73.12 72 ALA A N 1
ATOM 549 C CA . ALA A 1 72 ? 1.524 0.292 -0.266 1.00 73.12 72 ALA A CA 1
ATOM 550 C C . ALA A 1 72 ? 1.937 1.722 -0.651 1.00 73.12 72 ALA A C 1
ATOM 552 O O . ALA A 1 72 ? 2.278 1.980 -1.808 1.00 73.12 72 ALA A O 1
ATOM 553 N N . ALA A 1 73 ? 2.013 2.627 0.329 1.00 70.38 73 ALA A N 1
ATOM 554 C CA . ALA A 1 73 ? 2.471 4.000 0.128 1.00 70.38 73 ALA A CA 1
ATOM 555 C C . ALA A 1 73 ? 3.920 4.061 -0.383 1.00 70.38 73 ALA A C 1
ATOM 557 O O . ALA A 1 73 ? 4.227 4.829 -1.299 1.00 70.38 73 ALA A O 1
ATOM 558 N N . ALA A 1 74 ? 4.811 3.218 0.150 1.00 76.50 74 ALA A N 1
ATOM 559 C CA . ALA A 1 74 ? 6.182 3.107 -0.345 1.00 76.50 74 ALA A CA 1
ATOM 560 C C . ALA A 1 74 ? 6.225 2.613 -1.804 1.00 76.50 74 ALA A C 1
ATOM 562 O O . ALA A 1 74 ? 6.976 3.153 -2.620 1.00 76.50 74 ALA A O 1
ATOM 563 N N . GLY A 1 75 ? 5.386 1.634 -2.157 1.00 76.31 75 GLY A N 1
ATOM 564 C CA . GLY A 1 75 ? 5.230 1.150 -3.531 1.00 76.31 75 GLY A CA 1
ATOM 565 C C . GLY A 1 75 ? 4.778 2.247 -4.502 1.00 76.31 75 GLY A C 1
ATOM 566 O O . GLY A 1 75 ? 5.417 2.454 -5.537 1.00 76.31 75 GLY A O 1
ATOM 567 N N . LEU A 1 76 ? 3.738 3.006 -4.141 1.00 73.56 76 LEU A N 1
ATOM 568 C CA . LEU A 1 76 ? 3.245 4.140 -4.934 1.00 73.56 76 LEU A CA 1
ATOM 569 C C . LEU A 1 76 ? 4.312 5.231 -5.105 1.00 73.56 76 LEU A C 1
ATOM 571 O O . LEU A 1 76 ? 4.515 5.738 -6.212 1.00 73.56 76 LEU A O 1
ATOM 575 N N . ALA A 1 77 ? 5.055 5.553 -4.042 1.00 75.12 77 ALA A N 1
ATOM 576 C CA . ALA A 1 77 ? 6.146 6.522 -4.102 1.00 75.12 77 ALA A CA 1
ATOM 577 C C . ALA A 1 77 ? 7.254 6.081 -5.076 1.00 75.12 77 ALA A C 1
ATOM 579 O O . ALA A 1 77 ? 7.709 6.874 -5.906 1.00 75.12 77 ALA A O 1
ATOM 580 N N . LEU A 1 78 ? 7.648 4.802 -5.041 1.00 78.50 78 LEU A N 1
ATOM 581 C CA . LEU A 1 78 ? 8.615 4.233 -5.987 1.00 78.50 78 LEU A CA 1
ATOM 582 C C . LEU A 1 78 ? 8.100 4.281 -7.432 1.00 78.50 78 LEU A C 1
ATOM 584 O O . LEU A 1 78 ? 8.857 4.583 -8.359 1.00 78.50 78 LEU A O 1
ATOM 588 N N . MET A 1 79 ? 6.812 4.025 -7.637 1.00 77.00 79 MET A N 1
ATOM 589 C CA . MET A 1 79 ? 6.177 4.040 -8.952 1.00 77.00 79 MET A CA 1
ATOM 590 C C . MET A 1 79 ? 6.130 5.448 -9.555 1.00 77.00 79 MET A C 1
ATOM 592 O O . MET A 1 79 ? 6.510 5.641 -10.714 1.00 77.00 79 MET A O 1
ATOM 596 N N . GLN A 1 80 ? 5.780 6.456 -8.754 1.00 73.50 80 GLN A N 1
ATOM 597 C CA . GLN A 1 80 ? 5.842 7.861 -9.164 1.00 73.50 80 GLN A CA 1
ATOM 598 C C . GLN A 1 80 ? 7.269 8.324 -9.458 1.00 73.50 80 GLN A C 1
ATOM 600 O O . GLN A 1 80 ? 7.519 9.073 -10.412 1.00 73.50 80 GLN A O 1
ATOM 605 N N . LEU A 1 81 ? 8.239 7.835 -8.691 1.00 69.12 81 LEU A N 1
ATOM 606 C CA . LEU A 1 81 ? 9.651 8.118 -8.916 1.00 69.12 81 LEU A CA 1
ATOM 607 C C . LEU A 1 81 ? 10.158 7.503 -10.231 1.00 69.12 81 LEU A C 1
ATOM 609 O O . LEU A 1 81 ? 10.900 8.144 -10.974 1.00 69.12 81 LEU A O 1
ATOM 613 N N . ARG A 1 82 ? 9.688 6.304 -10.597 1.00 70.50 82 ARG A N 1
ATOM 614 C CA . ARG A 1 82 ? 9.951 5.710 -11.920 1.00 70.50 82 ARG A CA 1
ATOM 615 C C . ARG A 1 82 ? 9.277 6.490 -13.054 1.00 70.50 82 ARG A C 1
ATOM 617 O O . ARG A 1 82 ? 9.929 6.810 -14.048 1.00 70.50 82 ARG A O 1
ATOM 624 N N . ARG A 1 83 ? 8.006 6.873 -12.898 1.00 67.00 83 ARG A N 1
ATOM 625 C CA . ARG A 1 83 ? 7.230 7.622 -13.912 1.00 67.00 83 ARG A CA 1
ATOM 626 C C . ARG A 1 83 ? 7.769 9.033 -14.163 1.00 67.00 83 ARG A C 1
ATOM 628 O O . ARG A 1 83 ? 7.647 9.573 -15.263 1.00 67.00 83 ARG A O 1
ATOM 635 N N . SER A 1 84 ? 8.352 9.658 -13.144 1.00 60.75 84 SER A N 1
ATOM 636 C CA . SER A 1 84 ? 8.999 10.971 -13.255 1.00 60.75 84 SER A CA 1
ATOM 637 C C . SER A 1 84 ? 10.383 10.906 -13.909 1.00 60.75 84 SER A C 1
ATOM 639 O O . SER A 1 84 ? 10.794 11.886 -14.528 1.00 60.75 84 SER A O 1
ATOM 641 N N . ARG A 1 85 ? 11.058 9.751 -13.861 1.00 58.19 85 ARG A N 1
ATOM 642 C CA . ARG A 1 85 ? 12.327 9.488 -14.561 1.00 58.19 85 ARG A CA 1
ATOM 643 C C . ARG A 1 85 ? 12.163 9.167 -16.036 1.00 58.19 85 ARG A C 1
ATOM 645 O O . ARG A 1 85 ? 12.916 9.710 -16.835 1.00 58.19 85 ARG A O 1
ATOM 652 N N . GLY A 1 86 ? 11.135 8.401 -16.413 1.00 56.91 86 GLY A N 1
ATOM 653 C 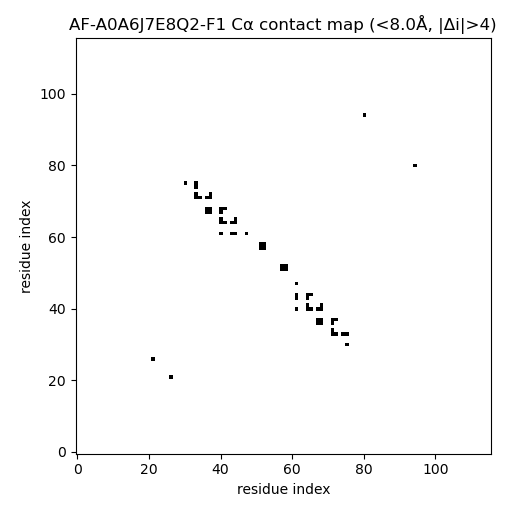CA . GLY A 1 86 ? 10.791 8.188 -17.828 1.00 56.91 86 GLY A CA 1
ATOM 654 C C . GLY A 1 86 ? 10.483 9.496 -18.576 1.00 56.91 86 GLY A C 1
ATOM 655 O O . GLY A 1 86 ? 10.675 9.585 -19.782 1.00 56.91 86 GLY A O 1
ATOM 656 N N . ARG A 1 87 ? 10.079 10.548 -17.845 1.00 54.47 87 ARG A N 1
ATOM 657 C CA . ARG A 1 87 ? 9.869 11.909 -18.369 1.00 54.47 87 ARG A CA 1
ATOM 658 C C . ARG A 1 87 ? 11.093 12.836 -18.252 1.00 54.47 87 ARG A C 1
ATOM 660 O O . ARG A 1 87 ? 11.057 13.931 -18.802 1.00 54.47 87 ARG A O 1
ATOM 667 N N . ARG A 1 88 ? 12.156 12.443 -17.534 1.00 50.28 88 ARG A N 1
ATOM 668 C CA . ARG A 1 88 ? 13.346 13.269 -17.226 1.00 50.28 88 ARG A CA 1
ATOM 669 C C . ARG A 1 88 ? 14.648 12.479 -17.373 1.00 50.28 88 ARG A C 1
ATOM 671 O O . ARG A 1 88 ? 15.440 12.417 -16.436 1.00 50.28 88 ARG A O 1
ATOM 678 N N . ALA A 1 89 ? 14.908 11.910 -18.545 1.00 47.25 89 ALA A N 1
ATOM 679 C CA . ALA A 1 89 ? 16.165 11.220 -18.860 1.00 47.25 89 ALA A CA 1
ATOM 680 C C . ALA A 1 89 ? 17.428 12.134 -18.896 1.00 47.25 89 ALA A C 1
ATOM 682 O O . ALA A 1 89 ? 18.369 11.846 -19.627 1.00 47.25 89 ALA A O 1
ATOM 683 N N . SER A 1 90 ? 17.483 13.212 -18.099 1.00 50.59 90 SER A N 1
ATOM 684 C CA . SER A 1 90 ? 18.585 14.187 -18.056 1.00 50.59 90 SER A CA 1
ATOM 685 C C . SER A 1 90 ? 18.799 14.762 -16.644 1.00 50.59 90 SER A C 1
ATOM 687 O O . SER A 1 90 ? 18.643 15.964 -16.434 1.00 50.59 90 SER A O 1
ATOM 689 N N . GLY A 1 91 ? 19.111 13.938 -15.640 1.00 50.25 91 GLY A N 1
ATOM 690 C CA . GLY A 1 91 ?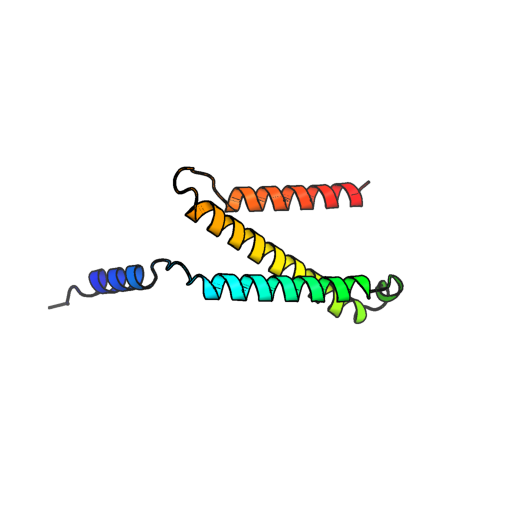 19.422 14.462 -14.304 1.00 50.25 91 GLY A CA 1
ATOM 691 C C . GLY A 1 91 ? 19.796 13.394 -13.284 1.00 50.25 91 GLY A C 1
ATOM 692 O O . GLY A 1 91 ? 18.937 12.664 -12.796 1.00 50.25 91 GLY A O 1
ATOM 693 N N . ASP A 1 92 ? 21.087 13.336 -12.977 1.00 52.62 92 ASP A N 1
ATOM 694 C CA . ASP A 1 92 ? 21.754 12.491 -11.988 1.00 52.62 92 ASP A CA 1
ATOM 695 C C . ASP A 1 92 ? 21.258 12.788 -10.557 1.00 52.62 92 ASP A C 1
ATOM 697 O O . ASP A 1 92 ? 21.799 13.630 -9.847 1.00 52.62 92 ASP A O 1
ATOM 701 N N . ALA A 1 93 ? 20.160 12.153 -10.141 1.00 58.59 93 ALA A N 1
ATOM 702 C CA . ALA A 1 93 ? 19.679 12.193 -8.761 1.00 58.59 93 ALA A CA 1
ATOM 703 C C . ALA A 1 93 ? 19.351 10.772 -8.290 1.00 58.59 93 ALA A C 1
ATOM 705 O O . ALA A 1 93 ? 18.433 10.124 -8.813 1.00 58.59 93 ALA A O 1
ATOM 706 N N . ASP A 1 94 ? 20.122 10.289 -7.311 1.00 68.19 94 ASP A N 1
ATOM 707 C CA . ASP A 1 94 ? 19.953 8.984 -6.671 1.00 68.19 94 ASP A CA 1
ATOM 708 C C . ASP A 1 94 ? 18.614 8.952 -5.897 1.00 68.19 94 ASP A C 1
ATOM 710 O O . ASP A 1 94 ? 18.436 9.655 -4.897 1.00 68.19 94 ASP A O 1
ATOM 714 N N . PRO A 1 95 ? 17.642 8.149 -6.359 1.00 53.50 95 PRO A N 1
ATOM 715 C CA . PRO A 1 95 ? 16.274 8.149 -5.854 1.00 53.50 95 PRO A CA 1
ATOM 716 C C . PRO A 1 95 ? 16.191 7.429 -4.504 1.00 53.50 95 PRO A C 1
ATOM 718 O O . PRO A 1 95 ? 15.293 7.691 -3.707 1.00 53.50 95 PRO A O 1
ATOM 721 N N . VAL A 1 96 ? 17.134 6.514 -4.263 1.00 55.97 96 VAL A N 1
ATOM 722 C CA . VAL A 1 96 ? 17.220 5.685 -3.073 1.00 55.97 96 VAL A CA 1
ATOM 723 C C . VAL A 1 96 ? 17.730 6.550 -1.934 1.00 55.97 96 VAL A C 1
ATOM 725 O O . VAL A 1 96 ? 17.177 6.489 -0.841 1.00 55.97 96 VAL A O 1
ATOM 728 N N . ARG A 1 97 ? 18.702 7.434 -2.206 1.00 67.19 97 ARG A N 1
ATOM 729 C CA . ARG A 1 97 ? 19.123 8.462 -1.243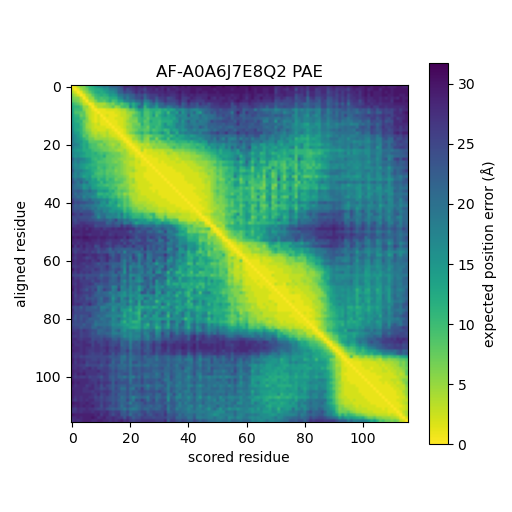 1.00 67.19 97 ARG A CA 1
ATOM 730 C C . ARG A 1 97 ? 17.996 9.418 -0.888 1.00 67.19 97 ARG A C 1
ATOM 732 O O . ARG A 1 97 ? 17.758 9.626 0.292 1.00 67.19 97 ARG A O 1
ATOM 739 N N . PHE A 1 98 ? 17.264 9.938 -1.874 1.00 68.88 98 PHE A N 1
ATOM 740 C CA . PHE A 1 98 ? 16.149 10.848 -1.593 1.00 68.88 98 PHE A CA 1
ATOM 741 C C . PHE A 1 98 ? 15.051 10.180 -0.750 1.00 68.88 98 PHE A C 1
ATOM 743 O O . PHE A 1 98 ? 14.573 10.760 0.223 1.00 68.88 98 PHE A O 1
ATOM 750 N N . ALA A 1 99 ? 14.688 8.936 -1.075 1.00 62.25 99 ALA A N 1
ATOM 751 C CA . ALA A 1 99 ? 13.723 8.169 -0.294 1.00 62.25 99 ALA A CA 1
ATOM 752 C C . ALA A 1 99 ? 14.234 7.862 1.127 1.00 62.25 99 ALA A C 1
ATOM 754 O O . ALA A 1 99 ? 13.481 7.985 2.092 1.00 62.25 99 ALA A O 1
ATOM 755 N N . ALA A 1 100 ? 15.516 7.515 1.272 1.00 66.88 100 ALA A N 1
ATOM 756 C CA . ALA A 1 100 ? 16.140 7.269 2.569 1.00 66.88 100 ALA A CA 1
ATOM 757 C C . ALA A 1 100 ? 16.214 8.537 3.437 1.00 66.88 100 ALA A C 1
ATOM 759 O O . ALA A 1 100 ? 16.000 8.461 4.647 1.00 66.88 100 ALA A O 1
ATOM 760 N N . ASP A 1 101 ? 16.472 9.696 2.830 1.00 72.31 101 ASP A N 1
ATOM 761 C CA . ASP A 1 101 ? 16.520 10.988 3.521 1.00 72.31 101 ASP A CA 1
ATOM 762 C C . ASP A 1 101 ? 15.118 11.450 3.943 1.00 72.31 101 ASP A C 1
ATOM 764 O O . ASP A 1 101 ? 14.930 11.927 5.066 1.00 72.31 101 ASP A O 1
ATOM 768 N N . ALA A 1 102 ? 14.104 11.229 3.099 1.00 68.44 102 ALA A N 1
ATOM 769 C CA . ALA A 1 102 ? 12.709 11.495 3.442 1.00 68.44 102 ALA A CA 1
ATOM 770 C C . ALA A 1 102 ? 12.234 10.600 4.599 1.00 68.44 102 ALA A C 1
ATOM 772 O O . ALA A 1 102 ? 11.660 11.092 5.573 1.00 68.44 102 ALA A O 1
ATOM 773 N N . ALA A 1 103 ? 12.546 9.302 4.543 1.00 66.00 103 ALA A N 1
ATOM 774 C CA . ALA A 1 103 ? 12.224 8.356 5.607 1.00 66.00 103 ALA A CA 1
ATOM 775 C C . ALA A 1 103 ? 12.916 8.717 6.932 1.00 66.00 103 ALA A C 1
ATOM 777 O O . ALA A 1 103 ? 12.271 8.704 7.981 1.00 66.00 103 ALA A O 1
ATOM 778 N N . ARG A 1 104 ? 14.203 9.101 6.896 1.00 74.44 104 ARG A N 1
ATOM 779 C CA . ARG A 1 104 ? 14.935 9.568 8.088 1.00 74.44 104 ARG A 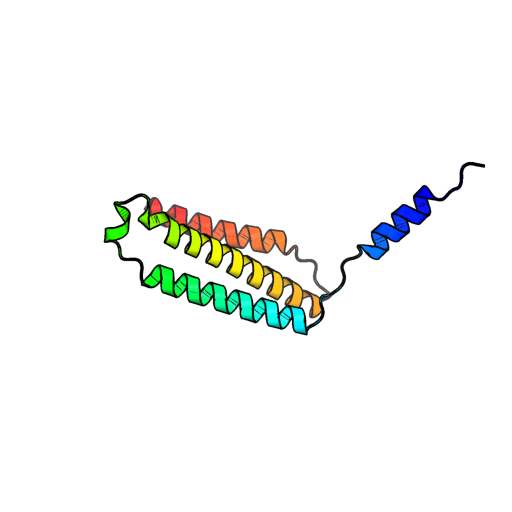CA 1
ATOM 780 C C . ARG A 1 104 ? 14.332 10.828 8.683 1.00 74.44 104 ARG A C 1
ATOM 782 O O . ARG A 1 104 ? 14.174 10.901 9.894 1.00 74.44 104 ARG A O 1
ATOM 789 N N . THR A 1 105 ? 13.950 11.785 7.845 1.00 75.50 105 THR A N 1
ATOM 790 C CA . THR A 1 105 ? 13.360 13.048 8.307 1.00 75.50 105 THR A CA 1
ATOM 791 C C . THR A 1 105 ? 12.048 12.810 9.056 1.00 75.50 105 THR A C 1
ATOM 793 O O . THR A 1 105 ? 11.821 13.397 10.113 1.00 75.50 105 THR A O 1
ATOM 796 N N . ILE A 1 106 ? 11.206 11.911 8.541 1.00 66.31 106 ILE A N 1
ATOM 797 C CA . ILE A 1 106 ? 9.941 11.533 9.182 1.00 66.31 106 ILE A CA 1
ATOM 798 C C . ILE A 1 106 ? 10.204 10.780 10.495 1.00 66.31 106 ILE A C 1
ATOM 800 O O . ILE A 1 106 ? 9.589 11.093 11.514 1.00 66.31 106 ILE A O 1
ATOM 804 N N . ALA A 1 107 ? 11.149 9.835 10.502 1.00 63.91 107 ALA A N 1
ATOM 805 C CA . ALA A 1 107 ? 11.520 9.083 11.701 1.00 63.91 107 ALA A CA 1
ATOM 806 C C . ALA A 1 107 ? 12.075 9.989 12.817 1.00 63.91 107 ALA A C 1
ATOM 808 O O . ALA A 1 107 ? 11.680 9.854 13.977 1.00 63.91 107 ALA A O 1
ATOM 809 N N . ASP A 1 108 ? 12.936 10.947 12.468 1.00 74.25 108 ASP A N 1
ATOM 810 C CA . ASP A 1 108 ? 13.510 11.903 13.415 1.00 74.25 108 ASP A CA 1
ATOM 811 C C . ASP A 1 108 ? 12.446 12.835 14.011 1.00 74.25 108 ASP A C 1
ATOM 813 O O . ASP A 1 108 ? 12.514 13.180 15.191 1.00 74.25 108 ASP A O 1
ATOM 817 N N . GLU A 1 109 ? 11.438 13.229 13.231 1.00 64.56 109 GLU A N 1
ATOM 818 C CA . GLU A 1 109 ? 10.338 14.067 13.717 1.00 64.56 109 GLU A CA 1
ATOM 819 C C . GLU A 1 109 ? 9.442 13.325 14.719 1.00 64.56 109 GLU A C 1
ATOM 821 O O . GLU A 1 109 ? 9.049 13.883 15.748 1.00 64.56 109 GLU A O 1
ATOM 826 N N . ILE A 1 110 ? 9.185 12.040 14.473 1.00 60.66 110 ILE A N 1
ATOM 827 C CA . ILE A 1 110 ? 8.439 11.172 15.393 1.00 60.66 110 ILE A CA 1
ATOM 828 C C . ILE A 1 110 ? 9.231 10.960 16.690 1.00 60.66 110 ILE A C 1
ATOM 830 O O . ILE A 1 110 ? 8.678 11.087 17.786 1.00 60.66 110 ILE A O 1
ATOM 834 N N . ALA A 1 111 ? 10.537 10.698 16.586 1.00 65.88 111 ALA A N 1
ATOM 835 C CA . ALA A 1 111 ? 11.421 10.526 17.739 1.00 65.88 111 ALA A CA 1
ATOM 836 C C . ALA A 1 111 ? 11.545 11.807 18.584 1.00 65.88 111 ALA A C 1
ATOM 838 O O . ALA A 1 111 ? 11.625 11.738 19.811 1.00 65.88 111 ALA A O 1
ATOM 839 N N . ARG A 1 112 ? 11.527 12.986 17.947 1.00 77.62 112 ARG A N 1
ATOM 840 C CA . ARG A 1 112 ? 11.497 14.276 18.651 1.00 77.62 112 ARG A CA 1
ATOM 841 C C . ARG A 1 112 ? 10.204 14.475 19.438 1.00 77.62 112 ARG A C 1
ATOM 843 O O . ARG A 1 112 ? 10.274 14.834 20.606 1.00 77.62 112 ARG A O 1
ATOM 850 N N . ARG A 1 113 ? 9.041 14.209 18.835 1.00 71.38 113 ARG A N 1
ATOM 851 C CA . ARG A 1 113 ? 7.728 14.397 19.488 1.00 71.38 113 ARG A CA 1
ATOM 852 C C . ARG A 1 113 ? 7.436 13.411 20.613 1.00 71.38 113 ARG A C 1
ATOM 854 O O . ARG A 1 113 ? 6.633 13.711 21.480 1.00 71.38 113 ARG A O 1
ATOM 861 N N . THR A 1 114 ? 8.064 12.242 20.587 1.00 55.25 114 THR A N 1
ATOM 862 C CA . THR A 1 114 ? 7.899 11.209 21.624 1.00 55.25 114 THR A CA 1
ATOM 863 C C . THR A 1 114 ? 8.855 11.372 22.803 1.00 55.25 114 THR A C 1
ATOM 865 O O . THR A 1 114 ? 8.650 10.750 23.841 1.00 55.25 114 THR A O 1
ATOM 868 N N . ARG A 1 115 ? 9.899 12.200 22.663 1.00 55.50 115 ARG A N 1
ATOM 869 C CA . ARG A 1 115 ? 10.862 12.517 23.729 1.00 55.50 115 ARG A CA 1
ATOM 870 C C . ARG A 1 115 ? 10.625 13.901 24.362 1.00 55.50 115 ARG A C 1
ATOM 872 O O . ARG A 1 115 ? 11.287 14.214 25.349 1.00 55.50 115 ARG A O 1
ATOM 879 N N . GLY A 1 116 ? 9.736 14.713 23.785 1.00 44.16 116 GLY A N 1
ATOM 880 C CA . GLY A 1 116 ? 9.355 16.047 24.267 1.00 44.16 116 GLY A CA 1
ATOM 881 C C . GLY A 1 116 ? 8.145 16.034 25.186 1.00 44.16 116 GLY A C 1
ATOM 882 O O . GLY A 1 116 ? 7.278 15.155 24.994 1.00 44.16 116 GLY A O 1
#

Nearest PDB structures (foldseek):
  7lbm-assembly1_q  TM=4.745E-01  e=6.202E+00  Homo sapiens
  4h54-assembly1_A  TM=4.461E-01  e=3.912E+00  Escherichia coli K-12

Organism: NCBI:txid449393

Sequence (116 aa):
MSIAYDGDFEGLLWRAFAPVDPPERLTLQFEETLEALTAAAADDLEAWELTSLHDPRTWIAPAAALAIGTTAAAGLALMQLRRSRGRRASGDADPVRFAADAARTIADEIARRTRG

Mean predicted aligned error: 15.84 Å

Radius of gyration: 21.58 Å; Cα contacts (8 Å, |Δi|>4): 32; chains: 1; bounding box: 49×45×55 Å

Solvent-accessible surface area (backbone atoms only — not comparable to full-atom values): 6834 Å² total; per-residue (Å²): 138,82,73,86,50,68,72,54,49,55,53,50,50,54,60,72,65,46,89,70,84,76,56,70,67,60,54,51,52,50,51,54,52,38,52,52,50,37,51,54,24,48,54,55,47,70,71,55,57,83,79,45,75,80,44,92,70,62,47,53,62,47,52,47,25,52,52,50,29,53,52,35,52,54,50,52,52,53,49,53,54,52,60,54,39,80,74,44,90,79,70,101,67,67,64,65,57,52,52,52,51,52,52,47,53,54,52,52,52,53,55,50,63,73,74,102